Protein AF-A0A6C0BW36-F1 (afdb_monomer_lite)

Sequence (83 aa):
MTNTRKNRRALIGPLKSGELKKYGYSLKSTATSRHSALKKSVKAYGRGTLIKKLNALRVLHKNRHPVYSHNALNDLKYVQKHF

Foldseek 3Di:
DDPDPPPPPPPPPPQPPCLLVVLVADLPDDLVSNLNSVVVSCVVQNLVRLLVSLVVQLVVCVPPPVSSNVSSVVSSVVSVVPD

Structure (mmCIF, N/CA/C/O backbone):
data_AF-A0A6C0BW36-F1
#
_entry.id   AF-A0A6C0BW36-F1
#
loop_
_atom_site.group_PDB
_atom_site.id
_atom_site.type_symbol
_atom_site.label_atom_id
_atom_site.label_alt_id
_atom_site.label_comp_id
_atom_site.label_asym_id
_atom_site.label_entity_id
_atom_site.label_seq_id
_atom_site.pdbx_PDB_ins_code
_atom_site.Cartn_x
_atom_site.Cartn_y
_atom_site.Cartn_z
_atom_site.occupancy
_atom_site.B_iso_or_equiv
_atom_site.auth_seq_id
_atom_site.auth_comp_id
_atom_site.auth_asym_id
_atom_site.auth_atom_id
_atom_site.pdbx_PDB_model_num
ATOM 1 N N . MET A 1 1 ? 1.269 -48.519 -0.108 1.00 40.38 1 MET A N 1
ATOM 2 C CA . MET A 1 1 ? 1.087 -47.147 0.421 1.00 40.38 1 MET A CA 1
ATOM 3 C C . MET A 1 1 ? 2.085 -46.207 -0.256 1.00 40.38 1 MET A C 1
ATOM 5 O O . MET A 1 1 ? 3.212 -46.102 0.202 1.00 40.38 1 MET A O 1
ATOM 9 N N . THR A 1 2 ? 1.731 -45.555 -1.365 1.00 44.03 2 THR A N 1
ATOM 10 C CA . THR A 1 2 ? 2.630 -44.599 -2.043 1.00 44.03 2 THR A CA 1
ATOM 11 C C . THR A 1 2 ? 2.200 -43.170 -1.728 1.00 44.03 2 THR A C 1
ATOM 13 O O . THR A 1 2 ? 1.225 -42.659 -2.275 1.00 44.03 2 THR A O 1
ATOM 16 N N . ASN A 1 3 ? 2.924 -42.529 -0.810 1.00 57.38 3 ASN A N 1
ATOM 17 C CA . ASN A 1 3 ? 2.730 -41.132 -0.430 1.00 57.38 3 ASN A CA 1
ATOM 18 C C . ASN A 1 3 ? 3.295 -40.204 -1.518 1.00 57.38 3 ASN A C 1
ATOM 20 O O . ASN A 1 3 ? 4.426 -39.725 -1.433 1.00 57.38 3 ASN A O 1
ATOM 24 N N . THR A 1 4 ? 2.518 -39.949 -2.568 1.00 53.69 4 THR A N 1
ATOM 25 C CA . THR A 1 4 ? 2.824 -38.892 -3.538 1.00 53.69 4 THR A CA 1
ATOM 26 C C . THR A 1 4 ? 2.528 -37.531 -2.913 1.00 53.69 4 THR A C 1
ATOM 28 O O . THR A 1 4 ? 1.394 -37.047 -2.953 1.00 53.69 4 THR A O 1
ATOM 31 N N . ARG A 1 5 ? 3.553 -36.874 -2.355 1.00 58.06 5 ARG A N 1
ATOM 32 C CA . ARG A 1 5 ? 3.486 -35.447 -2.001 1.00 58.06 5 ARG A CA 1
ATOM 33 C C . ARG A 1 5 ? 3.291 -34.633 -3.283 1.00 58.06 5 ARG A C 1
ATOM 35 O O . ARG A 1 5 ? 4.245 -34.287 -3.973 1.00 58.06 5 ARG A O 1
ATOM 42 N N . LYS A 1 6 ? 2.031 -34.346 -3.616 1.00 51.91 6 LYS A N 1
ATOM 43 C CA . LYS A 1 6 ? 1.625 -33.497 -4.742 1.00 51.91 6 LYS A CA 1
ATOM 44 C C . LYS A 1 6 ? 2.193 -32.094 -4.526 1.00 51.91 6 LYS A C 1
ATOM 46 O O . LYS A 1 6 ? 1.605 -31.287 -3.810 1.00 51.91 6 LYS A O 1
ATOM 51 N N . ASN A 1 7 ? 3.341 -31.817 -5.137 1.00 57.34 7 ASN A N 1
ATOM 52 C CA . ASN A 1 7 ? 3.995 -30.513 -5.142 1.00 57.34 7 ASN A CA 1
ATOM 53 C C . ASN A 1 7 ? 3.155 -29.533 -5.980 1.00 57.34 7 ASN A C 1
ATOM 55 O O . ASN A 1 7 ? 3.439 -29.257 -7.145 1.00 57.34 7 ASN A O 1
ATOM 59 N N . ARG A 1 8 ? 2.036 -29.066 -5.413 1.00 59.62 8 ARG A N 1
ATOM 60 C CA . ARG A 1 8 ? 1.229 -28.000 -6.002 1.00 59.62 8 ARG A CA 1
ATOM 61 C C . ARG A 1 8 ? 2.059 -26.734 -5.868 1.00 59.62 8 ARG A C 1
ATOM 63 O O . ARG A 1 8 ? 2.060 -26.123 -4.802 1.00 59.62 8 ARG A O 1
ATOM 70 N N . ARG A 1 9 ? 2.760 -26.336 -6.936 1.00 59.66 9 ARG A N 1
ATOM 71 C CA . ARG A 1 9 ? 3.223 -24.951 -7.082 1.00 59.66 9 ARG A CA 1
ATOM 72 C C . ARG A 1 9 ? 2.018 -24.083 -6.742 1.00 59.66 9 ARG A C 1
ATOM 74 O O . ARG A 1 9 ? 1.026 -24.134 -7.465 1.00 59.66 9 ARG A O 1
ATOM 81 N N . ALA A 1 10 ? 2.057 -23.405 -5.596 1.00 57.53 10 ALA A N 1
ATOM 82 C CA . ALA A 1 10 ? 0.963 -22.562 -5.154 1.00 57.53 10 ALA A CA 1
ATOM 83 C C . ALA A 1 10 ? 0.836 -21.444 -6.186 1.00 57.53 10 ALA A C 1
ATOM 85 O O . ALA A 1 10 ? 1.589 -20.471 -6.168 1.00 57.53 10 ALA A O 1
ATOM 86 N N . LEU A 1 11 ? -0.058 -21.643 -7.152 1.00 56.66 11 LEU A N 1
ATOM 87 C CA . LEU A 1 11 ? -0.436 -20.606 -8.082 1.00 56.66 11 LEU A CA 1
ATOM 88 C C . LEU A 1 11 ? -1.053 -19.522 -7.210 1.00 56.66 11 LEU A C 1
ATOM 90 O O . LEU A 1 11 ? -2.073 -19.742 -6.555 1.00 56.66 11 LEU A O 1
ATOM 94 N N . ILE A 1 12 ? -0.391 -18.369 -7.143 1.00 57.84 12 ILE A N 1
ATOM 95 C CA . ILE A 1 12 ? -1.046 -17.164 -6.656 1.00 57.84 12 ILE A CA 1
ATOM 96 C C . ILE A 1 12 ? -2.215 -16.993 -7.623 1.00 57.84 12 ILE A C 1
ATOM 98 O O . ILE A 1 12 ? -1.991 -16.765 -8.813 1.00 57.84 12 ILE A O 1
ATOM 102 N N . GLY A 1 13 ? -3.442 -17.215 -7.139 1.00 62.47 13 GLY A N 1
ATOM 103 C CA . GLY A 1 13 ? -4.647 -16.993 -7.935 1.00 62.47 13 GLY A CA 1
ATOM 104 C C . GLY A 1 13 ? -4.609 -15.595 -8.562 1.00 62.47 13 GLY A C 1
ATOM 105 O O . GLY A 1 13 ? -3.864 -14.737 -8.075 1.00 62.47 13 GLY A O 1
ATOM 106 N N . PRO A 1 14 ? -5.368 -15.346 -9.642 1.00 60.06 14 PRO A N 1
ATOM 107 C CA . PRO A 1 14 ? -5.306 -14.079 -10.358 1.00 60.06 14 PRO A CA 1
ATOM 108 C C . PRO A 1 14 ? -5.397 -12.919 -9.367 1.00 60.06 14 PRO A C 1
ATOM 110 O O . PRO A 1 14 ? -6.338 -12.819 -8.576 1.00 60.06 14 PRO A O 1
ATOM 113 N N . LEU A 1 15 ? -4.360 -12.079 -9.359 1.00 57.12 15 LEU A N 1
ATOM 114 C CA . LEU A 1 15 ? -4.301 -10.937 -8.463 1.00 57.12 15 LEU A CA 1
ATOM 115 C C . LEU A 1 15 ? -5.476 -10.031 -8.803 1.00 57.12 15 LEU A C 1
ATOM 117 O O . LEU A 1 15 ? -5.526 -9.472 -9.902 1.00 57.12 15 LEU A O 1
ATOM 121 N N . LYS A 1 16 ? -6.422 -9.897 -7.865 1.00 64.12 16 LYS A N 1
ATOM 122 C CA . LYS A 1 16 ? -7.530 -8.952 -7.998 1.00 64.12 16 LYS A CA 1
ATOM 123 C C . LYS A 1 16 ? -6.938 -7.569 -8.246 1.00 64.12 16 LYS A C 1
ATOM 125 O O . LYS A 1 16 ? -6.308 -6.959 -7.381 1.00 64.12 16 LYS A O 1
ATOM 130 N N . SER A 1 17 ? -7.073 -7.120 -9.485 1.00 64.19 17 SER A N 1
ATOM 131 C CA . SER A 1 17 ? -6.444 -5.897 -9.956 1.00 64.19 17 SER A CA 1
ATOM 132 C C . SER A 1 17 ? -7.194 -4.687 -9.406 1.00 64.19 17 SER A C 1
ATOM 134 O O . SER A 1 17 ? -8.414 -4.690 -9.300 1.00 64.19 17 SER A O 1
ATOM 136 N N . GLY A 1 18 ? -6.460 -3.640 -9.027 1.00 72.69 18 GLY A N 1
ATOM 137 C CA . GLY A 1 18 ? -7.056 -2.353 -8.649 1.00 72.69 18 GLY A CA 1
ATOM 138 C C . GLY A 1 18 ? -7.589 -2.225 -7.214 1.00 72.69 18 GLY A C 1
ATOM 139 O O . GLY A 1 18 ? -8.010 -1.137 -6.830 1.00 72.69 18 GLY A O 1
ATOM 140 N N . GLU A 1 19 ? -7.499 -3.257 -6.372 1.00 78.50 19 GLU A N 1
ATOM 141 C CA . GLU A 1 19 ? -8.032 -3.207 -4.996 1.00 78.50 19 GLU A CA 1
ATOM 142 C C . GLU A 1 19 ? -7.394 -2.140 -4.094 1.00 78.50 19 GLU A C 1
ATOM 144 O O . GLU A 1 19 ? -8.041 -1.676 -3.154 1.00 78.50 19 GLU A O 1
ATOM 149 N N . LEU A 1 20 ? -6.140 -1.759 -4.357 1.00 88.50 20 LEU A N 1
ATOM 150 C CA . LEU A 1 20 ? -5.474 -0.638 -3.684 1.00 88.50 20 LEU A CA 1
ATOM 151 C C . LEU A 1 20 ? -5.622 0.680 -4.469 1.00 88.50 20 LEU A C 1
ATOM 153 O O . LEU A 1 20 ? -5.635 1.751 -3.863 1.00 88.50 20 LEU A O 1
ATOM 157 N N . LYS A 1 21 ? -5.816 0.619 -5.799 1.00 91.25 21 LYS A N 1
ATOM 158 C CA . LYS A 1 21 ? -6.030 1.814 -6.640 1.00 9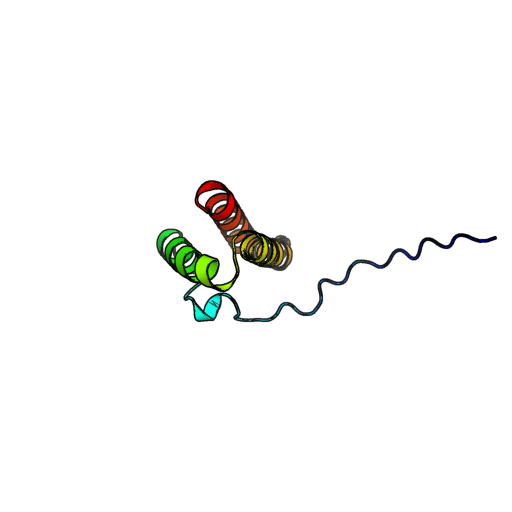1.25 21 LYS A CA 1
ATOM 159 C C . LYS A 1 21 ? -7.255 2.606 -6.198 1.00 91.25 21 LYS A C 1
ATOM 161 O O . LYS A 1 21 ? -7.188 3.828 -6.185 1.00 91.25 21 LYS A O 1
ATOM 166 N N . LYS A 1 22 ? -8.333 1.936 -5.769 1.00 91.75 22 LYS A N 1
ATOM 167 C CA . LYS A 1 22 ? -9.544 2.611 -5.262 1.00 91.75 22 LYS A CA 1
ATOM 168 C C . LYS A 1 22 ? -9.299 3.485 -4.020 1.00 91.75 22 LYS A C 1
ATOM 170 O O . LYS A 1 22 ? -10.111 4.345 -3.714 1.00 91.75 22 LYS A O 1
ATOM 175 N N . TYR A 1 23 ? -8.174 3.295 -3.325 1.00 94.00 23 TYR A N 1
ATOM 176 C CA . TYR A 1 23 ? -7.738 4.139 -2.204 1.00 94.00 23 TYR A CA 1
ATOM 177 C C . TYR A 1 23 ? -6.646 5.150 -2.590 1.00 94.00 23 TYR A C 1
ATOM 179 O O . TYR A 1 23 ? -6.089 5.813 -1.715 1.00 94.00 23 TYR A O 1
ATOM 187 N N . GLY A 1 24 ? -6.331 5.271 -3.882 1.00 94.00 24 GLY A N 1
ATOM 188 C CA . GLY A 1 24 ? -5.289 6.154 -4.412 1.00 94.00 24 GLY A CA 1
ATOM 189 C C . GLY A 1 24 ? -3.883 5.550 -4.410 1.00 94.00 24 GLY A C 1
ATOM 190 O O . GLY A 1 24 ? -2.914 6.261 -4.653 1.00 94.00 24 GLY A O 1
ATOM 191 N N . TYR A 1 25 ? -3.734 4.252 -4.130 1.00 96.69 25 TYR A N 1
ATOM 192 C CA . TYR A 1 25 ? -2.416 3.623 -4.107 1.00 96.69 25 TYR A CA 1
ATOM 193 C C . TYR A 1 25 ? -1.914 3.333 -5.524 1.00 96.69 25 TYR A C 1
ATOM 195 O O . TYR A 1 25 ? -2.577 2.657 -6.317 1.00 96.69 25 TYR A O 1
ATOM 203 N N . SER A 1 26 ? -0.694 3.775 -5.813 1.00 95.94 26 SER A N 1
ATOM 204 C CA . SER A 1 26 ? 0.028 3.449 -7.038 1.00 95.94 26 SER A CA 1
ATOM 205 C C . SER A 1 26 ? 1.518 3.331 -6.747 1.00 95.94 26 SER A C 1
ATOM 207 O O . SER A 1 26 ? 2.110 4.197 -6.109 1.00 95.94 26 SER A O 1
ATOM 209 N N . LEU A 1 27 ? 2.148 2.284 -7.281 1.00 95.81 27 LEU A N 1
ATOM 210 C CA . LEU A 1 27 ? 3.595 2.059 -7.161 1.00 95.81 27 LEU A CA 1
ATOM 211 C C . LEU A 1 27 ? 4.433 3.117 -7.893 1.00 95.81 27 LEU A C 1
ATOM 213 O O . LEU A 1 27 ? 5.631 3.221 -7.635 1.00 95.81 27 LEU A O 1
ATOM 217 N N . LYS A 1 28 ? 3.802 3.893 -8.783 1.00 95.81 28 LYS A N 1
ATOM 218 C CA . LYS A 1 28 ? 4.408 5.027 -9.492 1.00 95.81 28 LYS A CA 1
ATOM 219 C C . LYS A 1 28 ? 4.412 6.316 -8.665 1.00 95.81 28 LYS A C 1
ATOM 221 O O . LYS A 1 28 ? 5.140 7.240 -8.996 1.00 95.81 28 LYS A O 1
ATOM 226 N N . SER A 1 29 ? 3.581 6.398 -7.627 1.00 96.00 29 SER A N 1
ATOM 227 C CA . SER A 1 29 ? 3.448 7.602 -6.807 1.00 96.00 29 SER A CA 1
ATOM 228 C C . SER A 1 29 ? 4.582 7.730 -5.791 1.00 96.00 29 SER A C 1
ATOM 230 O O . SER A 1 29 ? 5.242 6.748 -5.434 1.00 96.00 29 SER A O 1
ATOM 232 N N . THR A 1 30 ? 4.769 8.948 -5.277 1.00 97.69 30 THR A N 1
ATOM 233 C CA . THR A 1 30 ? 5.728 9.250 -4.205 1.00 97.69 30 THR A CA 1
ATOM 234 C C . THR A 1 30 ? 5.417 8.463 -2.931 1.00 97.69 30 THR A C 1
ATOM 236 O O . THR A 1 30 ? 4.265 8.104 -2.679 1.00 97.69 30 THR A O 1
ATOM 239 N N . ALA A 1 31 ? 6.435 8.215 -2.100 1.00 97.50 31 ALA A N 1
ATOM 240 C CA . ALA A 1 31 ? 6.274 7.483 -0.840 1.00 97.50 31 ALA A CA 1
ATOM 241 C C . ALA A 1 31 ? 5.178 8.088 0.052 1.00 97.50 31 ALA A C 1
ATOM 243 O O . ALA A 1 31 ? 4.310 7.360 0.525 1.00 97.50 31 ALA A O 1
ATOM 244 N N . THR A 1 32 ? 5.141 9.417 0.184 1.00 97.69 32 THR A N 1
ATOM 245 C CA . THR A 1 32 ? 4.100 10.130 0.939 1.00 97.69 32 THR A CA 1
ATOM 246 C C . THR A 1 32 ? 2.696 9.793 0.435 1.00 97.69 32 THR A C 1
ATOM 248 O O . THR A 1 32 ? 1.849 9.372 1.221 1.00 97.69 32 THR A O 1
ATOM 251 N N . SER A 1 33 ? 2.460 9.881 -0.880 1.00 97.62 33 SER A N 1
ATOM 252 C CA . SER A 1 33 ? 1.154 9.548 -1.470 1.00 97.62 33 SER A CA 1
ATOM 253 C C . SER A 1 33 ? 0.776 8.083 -1.246 1.00 97.62 33 SER A C 1
ATOM 255 O O . SER A 1 33 ? -0.373 7.778 -0.913 1.00 97.62 33 SER A O 1
ATOM 257 N N . ARG A 1 34 ? 1.744 7.165 -1.376 1.00 98.06 34 ARG A N 1
ATOM 258 C CA . ARG A 1 34 ? 1.519 5.739 -1.107 1.00 98.06 34 ARG A CA 1
ATOM 259 C C . ARG A 1 34 ? 1.138 5.514 0.352 1.00 98.06 34 ARG A C 1
ATOM 261 O O . ARG A 1 34 ? 0.116 4.885 0.606 1.00 98.06 34 ARG A O 1
ATOM 268 N N . HIS A 1 35 ? 1.869 6.084 1.306 1.00 97.94 35 HIS A N 1
ATOM 269 C CA . HIS A 1 35 ? 1.575 5.957 2.736 1.00 97.94 35 HIS A CA 1
ATOM 270 C C . HIS A 1 35 ? 0.191 6.518 3.102 1.00 97.94 35 HIS A C 1
ATOM 272 O O . HIS A 1 35 ? -0.559 5.872 3.840 1.00 97.94 35 HIS A O 1
ATOM 278 N N . SER A 1 36 ? -0.209 7.657 2.528 1.00 97.50 36 SER A N 1
ATOM 279 C CA . SER A 1 36 ? -1.561 8.206 2.703 1.00 97.50 36 SER A CA 1
ATOM 280 C C . SER A 1 36 ? -2.645 7.255 2.185 1.00 97.50 36 SER A C 1
ATOM 282 O O . SER A 1 36 ? -3.660 7.051 2.857 1.00 97.50 36 SER A O 1
ATOM 284 N N . ALA A 1 37 ? -2.437 6.627 1.025 1.00 97.31 37 ALA A N 1
ATOM 285 C CA . ALA A 1 37 ? -3.352 5.618 0.492 1.00 97.31 37 ALA A CA 1
ATOM 286 C C . ALA A 1 37 ? -3.394 4.343 1.357 1.00 97.31 37 ALA A C 1
ATOM 288 O O . ALA A 1 37 ? -4.461 3.751 1.542 1.00 97.31 37 ALA A O 1
ATOM 289 N N . LEU A 1 38 ? -2.265 3.933 1.942 1.00 97.31 38 LEU A N 1
ATOM 290 C CA . LEU A 1 38 ? -2.193 2.785 2.855 1.00 97.31 38 LEU A CA 1
ATOM 291 C C . LEU A 1 38 ? -2.943 3.049 4.162 1.00 97.31 38 LEU A C 1
ATOM 293 O O . LEU A 1 38 ? -3.680 2.174 4.613 1.00 97.31 38 LEU A O 1
ATOM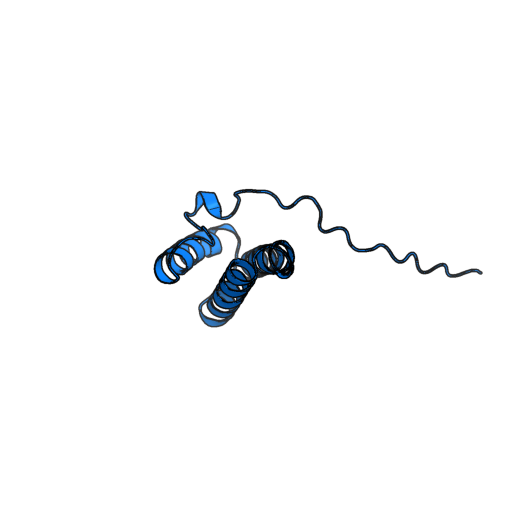 297 N N . LYS A 1 39 ? -2.869 4.270 4.707 1.00 96.88 39 LYS A N 1
ATOM 298 C CA . LYS A 1 39 ? -3.669 4.692 5.871 1.00 96.88 39 LYS A CA 1
ATOM 299 C C . LYS A 1 39 ? -5.179 4.618 5.605 1.00 96.88 39 LYS A C 1
ATOM 301 O O . LYS A 1 39 ? -5.952 4.337 6.516 1.00 96.88 39 LYS A O 1
ATOM 306 N N . LYS A 1 40 ? -5.620 4.848 4.363 1.00 96.00 40 LYS A N 1
ATOM 307 C CA . LYS A 1 40 ? -7.023 4.635 3.954 1.00 96.00 40 LYS A CA 1
ATOM 308 C C . LYS A 1 40 ? -7.335 3.144 3.798 1.00 96.00 40 LYS A C 1
ATOM 310 O O . LYS A 1 40 ? -8.343 2.664 4.304 1.00 96.00 40 LYS A O 1
ATOM 315 N N . SER A 1 41 ? -6.437 2.406 3.147 1.00 95.62 41 SER A N 1
ATOM 316 C CA . SER A 1 41 ? -6.603 0.979 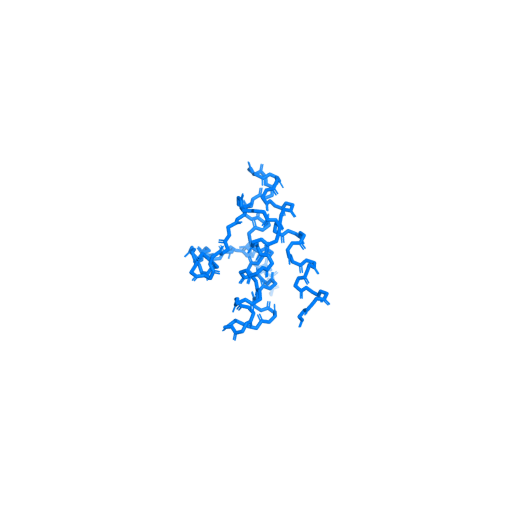2.844 1.00 95.62 41 SER A CA 1
ATOM 317 C C . SER A 1 41 ? -6.645 0.104 4.101 1.00 95.62 41 SER A C 1
ATOM 319 O O . SER A 1 41 ? -7.394 -0.871 4.141 1.00 95.62 41 SER A O 1
ATOM 321 N N . VAL A 1 42 ? -5.867 0.442 5.137 1.00 96.12 42 VAL A N 1
ATOM 322 C CA . VAL A 1 42 ? -5.803 -0.344 6.380 1.00 96.12 42 VAL A CA 1
ATOM 323 C C . VAL A 1 42 ? -7.133 -0.337 7.133 1.00 96.12 42 VAL A C 1
ATOM 325 O O . VAL A 1 42 ? -7.505 -1.366 7.686 1.00 96.12 42 VAL A O 1
ATOM 328 N N . LYS A 1 43 ? -7.897 0.764 7.066 1.00 94.44 43 LYS A N 1
ATOM 329 C CA . LYS A 1 43 ? -9.238 0.859 7.667 1.00 94.44 43 LYS A CA 1
ATOM 330 C C . LYS A 1 43 ? -10.239 -0.105 7.029 1.00 94.44 43 LYS A C 1
ATOM 332 O O . LYS A 1 43 ? -11.153 -0.558 7.699 1.00 94.44 43 LYS A O 1
ATOM 337 N N . ALA A 1 44 ? -10.069 -0.411 5.743 1.00 92.94 44 ALA A N 1
ATOM 338 C CA . ALA A 1 44 ? -10.995 -1.262 5.002 1.00 92.94 44 ALA A CA 1
ATOM 339 C C . ALA A 1 44 ? -10.607 -2.747 5.005 1.00 92.94 44 ALA A C 1
ATOM 341 O O . ALA A 1 44 ? -11.475 -3.610 4.944 1.00 92.94 44 ALA A O 1
ATOM 342 N N . TYR A 1 45 ? -9.308 -3.057 5.024 1.00 91.38 45 TYR A N 1
ATOM 343 C CA . TYR A 1 45 ? -8.814 -4.431 4.873 1.00 91.38 45 TYR A CA 1
ATOM 344 C C . TYR A 1 45 ? -8.194 -5.028 6.138 1.00 91.38 45 TYR A C 1
ATOM 346 O O . TYR A 1 45 ? -8.016 -6.247 6.212 1.00 91.38 45 TYR A O 1
ATOM 354 N N . GLY A 1 46 ? -7.798 -4.188 7.093 1.00 94.94 46 GLY A N 1
ATOM 355 C CA . GLY A 1 46 ? -6.926 -4.571 8.196 1.00 94.94 46 GLY A CA 1
ATOM 356 C C . GLY A 1 46 ? -5.460 -4.752 7.776 1.00 94.94 46 GLY A C 1
ATOM 357 O O . GLY A 1 46 ? -5.120 -4.976 6.606 1.00 94.94 46 GLY A O 1
ATOM 358 N N 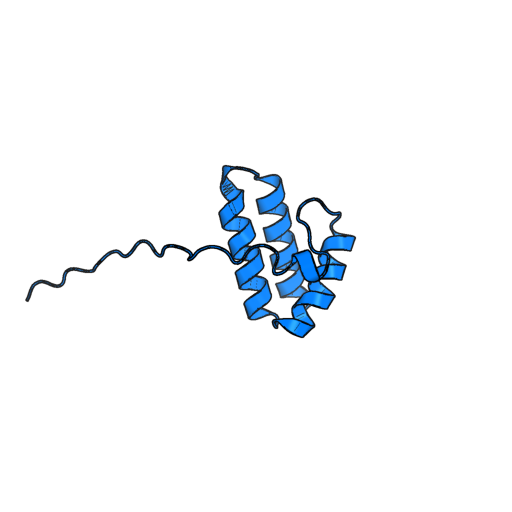. ARG A 1 47 ? -4.568 -4.675 8.768 1.00 96.31 47 ARG A N 1
ATOM 359 C CA . ARG A 1 47 ? -3.104 -4.739 8.610 1.00 96.31 47 ARG A CA 1
ATOM 360 C C . ARG A 1 47 ? -2.634 -6.010 7.894 1.00 96.31 47 ARG A C 1
ATOM 362 O O . ARG A 1 47 ? -1.896 -5.934 6.915 1.00 96.31 47 ARG A O 1
ATOM 369 N N . GLY A 1 48 ? -3.087 -7.183 8.345 1.00 95.12 48 GLY A N 1
ATOM 370 C CA . GLY A 1 48 ? -2.629 -8.473 7.813 1.00 95.12 48 GLY A CA 1
ATOM 371 C C . GLY A 1 48 ? -2.975 -8.677 6.335 1.00 95.12 48 GLY A C 1
ATOM 372 O O . GLY A 1 48 ? -2.139 -9.121 5.546 1.00 95.12 48 GLY A O 1
ATOM 373 N N . THR A 1 49 ? -4.187 -8.298 5.930 1.00 93.94 49 THR A N 1
ATOM 374 C CA . THR A 1 49 ? -4.614 -8.358 4.525 1.00 93.94 49 THR A CA 1
ATOM 375 C C . THR A 1 49 ? -3.816 -7.376 3.670 1.00 93.94 49 THR A C 1
ATOM 377 O O . THR A 1 49 ? -3.393 -7.730 2.568 1.00 93.94 49 THR A O 1
ATOM 380 N N . LEU A 1 50 ? -3.549 -6.168 4.176 1.00 95.19 50 LEU A N 1
ATOM 381 C CA . LEU A 1 50 ? -2.752 -5.167 3.468 1.00 95.19 50 LEU A CA 1
ATOM 382 C C . LEU A 1 50 ? -1.305 -5.638 3.240 1.00 95.19 50 LEU A C 1
ATOM 384 O O . LEU A 1 50 ? -0.803 -5.529 2.121 1.00 95.19 50 LEU A O 1
ATOM 388 N N . ILE A 1 51 ? -0.676 -6.261 4.244 1.00 96.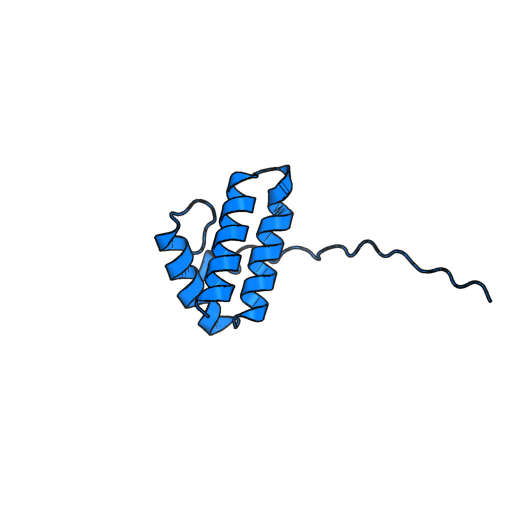19 51 ILE A N 1
ATOM 389 C CA . ILE A 1 51 ? 0.655 -6.882 4.121 1.00 96.19 51 ILE A CA 1
ATOM 390 C C . ILE A 1 51 ? 0.662 -7.957 3.028 1.00 96.19 51 ILE A C 1
ATOM 392 O O . ILE A 1 51 ? 1.548 -7.961 2.171 1.00 96.19 51 ILE A O 1
ATOM 396 N N . LYS A 1 52 ? -0.340 -8.849 3.006 1.00 94.62 52 LYS A N 1
ATOM 397 C CA . LYS A 1 52 ? -0.454 -9.895 1.973 1.00 94.62 52 LYS A CA 1
ATOM 398 C C . LYS A 1 52 ? -0.564 -9.289 0.571 1.00 94.62 52 LYS A C 1
ATOM 400 O O . LYS A 1 52 ? 0.129 -9.744 -0.337 1.00 94.62 52 LYS A O 1
ATOM 405 N N . LYS A 1 53 ? -1.376 -8.237 0.400 1.00 93.75 53 LYS A N 1
ATOM 406 C CA . LYS A 1 53 ? -1.529 -7.524 -0.882 1.00 93.75 53 LYS A CA 1
ATOM 407 C C . LYS A 1 53 ? -0.219 -6.866 -1.334 1.00 93.75 53 LYS A C 1
ATOM 409 O O . LYS A 1 53 ? 0.174 -7.035 -2.486 1.00 93.75 53 LYS A O 1
ATOM 414 N N . LEU A 1 54 ? 0.488 -6.177 -0.437 1.00 96.19 54 LEU A N 1
ATOM 415 C CA . LEU A 1 54 ? 1.781 -5.548 -0.743 1.00 96.19 54 LEU A CA 1
ATOM 416 C C . LEU A 1 54 ? 2.858 -6.582 -1.088 1.00 96.19 54 LEU A C 1
ATOM 418 O O . LEU A 1 54 ? 3.593 -6.412 -2.059 1.00 96.19 54 LEU A O 1
ATOM 422 N N . ASN A 1 55 ? 2.908 -7.704 -0.366 1.00 95.75 55 ASN A N 1
ATOM 423 C CA . ASN A 1 55 ? 3.819 -8.795 -0.702 1.00 95.75 55 ASN A CA 1
ATOM 424 C C . ASN A 1 55 ? 3.499 -9.402 -2.077 1.00 95.75 55 ASN A C 1
ATOM 426 O O . ASN A 1 55 ? 4.411 -9.753 -2.823 1.00 95.75 55 ASN A O 1
ATOM 430 N N . ALA A 1 56 ? 2.220 -9.495 -2.440 1.00 94.19 56 ALA A N 1
ATOM 431 C CA . ALA A 1 56 ? 1.826 -9.987 -3.750 1.00 94.19 56 ALA A CA 1
ATOM 432 C C . ALA A 1 56 ? 2.285 -9.049 -4.881 1.00 94.19 56 ALA A C 1
ATOM 434 O O . ALA A 1 56 ? 2.822 -9.521 -5.883 1.00 94.19 56 ALA A O 1
ATOM 435 N N . LEU A 1 57 ? 2.178 -7.728 -4.688 1.00 93.69 57 LEU A N 1
ATOM 436 C CA . LEU A 1 57 ? 2.743 -6.731 -5.608 1.00 93.69 57 LEU A CA 1
ATOM 437 C C . LEU A 1 57 ? 4.270 -6.838 -5.707 1.00 93.69 57 LEU A C 1
ATOM 439 O O . LEU A 1 57 ? 4.815 -6.821 -6.812 1.00 93.69 57 LEU A O 1
ATOM 443 N N . ARG A 1 58 ? 4.960 -7.017 -4.575 1.00 95.69 58 ARG A N 1
ATOM 444 C CA . ARG A 1 58 ? 6.411 -7.253 -4.542 1.00 95.69 58 ARG A CA 1
ATOM 445 C C . ARG A 1 58 ? 6.792 -8.458 -5.402 1.00 95.69 58 ARG A C 1
ATOM 447 O O . ARG A 1 58 ? 7.644 -8.348 -6.278 1.00 95.69 58 ARG A O 1
ATOM 454 N N . VAL A 1 59 ? 6.137 -9.600 -5.191 1.00 94.62 59 VAL A N 1
ATOM 455 C CA . VAL A 1 59 ? 6.412 -10.839 -5.937 1.00 94.62 59 VAL A CA 1
ATOM 456 C C . VAL A 1 59 ? 6.070 -10.696 -7.421 1.00 94.62 59 VAL A C 1
ATOM 458 O O . VAL A 1 59 ? 6.829 -11.183 -8.255 1.00 94.62 59 VAL A O 1
ATOM 461 N N . LEU A 1 60 ? 4.983 -10.000 -7.762 1.00 91.69 60 LEU A N 1
ATOM 462 C CA . LEU A 1 60 ? 4.587 -9.748 -9.151 1.00 91.69 60 LEU A CA 1
ATOM 463 C C . LEU A 1 60 ? 5.646 -8.945 -9.921 1.00 91.69 60 LEU A C 1
ATOM 465 O O . LEU A 1 60 ? 5.905 -9.217 -11.097 1.00 91.69 60 LEU A O 1
ATOM 469 N N . HIS A 1 61 ? 6.246 -7.952 -9.264 1.00 93.81 61 HIS A N 1
ATOM 470 C CA . HIS A 1 61 ? 7.180 -7.021 -9.892 1.00 93.81 61 HIS A CA 1
ATOM 471 C C . HIS A 1 61 ? 8.656 -7.397 -9.722 1.00 93.81 61 HIS A C 1
ATOM 473 O O . HIS A 1 61 ? 9.488 -6.796 -10.399 1.00 93.81 61 HIS A O 1
ATOM 479 N N . LYS A 1 62 ? 8.991 -8.408 -8.904 1.00 94.25 62 LYS A N 1
ATOM 480 C CA . LYS A 1 62 ? 10.377 -8.757 -8.530 1.00 94.25 62 LYS A CA 1
ATOM 481 C C . LYS A 1 62 ? 11.353 -8.890 -9.707 1.00 94.25 62 LYS A C 1
ATOM 483 O O . LYS A 1 62 ? 12.484 -8.447 -9.583 1.00 94.25 62 LYS A O 1
ATOM 488 N N . ASN A 1 63 ? 10.901 -9.450 -10.834 1.00 92.06 63 ASN A N 1
ATOM 489 C CA . ASN A 1 63 ? 11.749 -9.715 -12.004 1.00 92.06 63 ASN A CA 1
ATOM 490 C C . ASN A 1 63 ? 11.590 -8.674 -13.123 1.00 92.06 63 ASN A C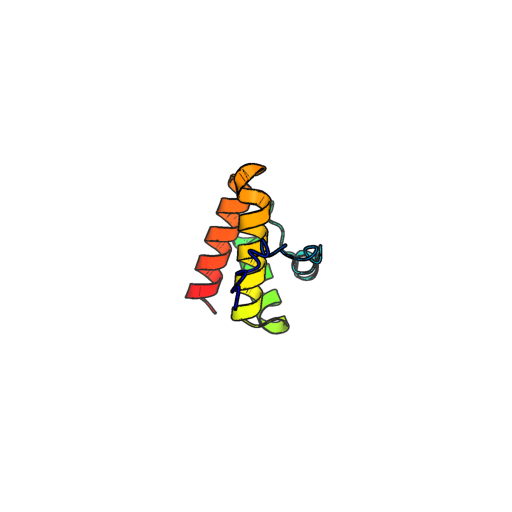 1
ATOM 492 O O . ASN A 1 63 ? 12.526 -8.438 -13.870 1.00 92.06 63 ASN A O 1
ATOM 496 N N . ARG A 1 64 ? 10.398 -8.078 -13.275 1.00 94.00 64 ARG A N 1
ATOM 497 C CA . ARG A 1 64 ? 10.079 -7.192 -14.415 1.00 94.00 64 ARG A CA 1
ATOM 498 C C . ARG A 1 64 ? 10.256 -5.710 -14.101 1.00 94.00 64 ARG A C 1
ATOM 500 O O . ARG A 1 64 ? 10.601 -4.933 -14.978 1.00 94.00 64 ARG A O 1
ATOM 507 N N . HIS A 1 65 ? 9.994 -5.312 -12.859 1.00 95.38 65 HIS A N 1
ATOM 508 C CA . HIS A 1 65 ? 10.055 -3.919 -12.419 1.00 95.38 65 HIS A CA 1
ATOM 509 C C . HIS A 1 65 ? 10.631 -3.862 -10.995 1.00 95.38 65 HIS A C 1
ATOM 511 O O . HIS A 1 65 ? 9.876 -3.698 -10.030 1.00 95.38 65 HIS A O 1
ATOM 517 N N . PRO A 1 66 ? 11.960 -4.005 -10.829 1.00 96.25 66 PRO A N 1
ATOM 518 C CA . PRO A 1 66 ? 12.590 -4.095 -9.510 1.00 96.25 66 PRO A CA 1
ATOM 519 C C . PRO A 1 66 ? 12.321 -2.864 -8.634 1.00 96.25 66 PRO A C 1
ATOM 521 O O . PRO A 1 66 ? 12.109 -3.010 -7.433 1.00 96.25 66 PRO A O 1
ATOM 524 N N . VAL A 1 67 ? 12.198 -1.672 -9.230 1.00 97.44 67 VAL A N 1
ATOM 525 C CA . VAL A 1 67 ? 11.801 -0.438 -8.524 1.00 97.44 67 VAL A CA 1
ATOM 526 C C . VAL A 1 67 ? 10.422 -0.578 -7.868 1.00 97.44 67 VAL A C 1
ATOM 528 O O . VAL A 1 67 ? 10.235 -0.213 -6.712 1.00 97.44 67 VAL A O 1
ATOM 531 N N . TYR A 1 68 ? 9.447 -1.163 -8.566 1.00 96.94 68 TYR A N 1
ATOM 532 C CA . TYR A 1 68 ? 8.105 -1.383 -8.016 1.00 96.94 68 TYR A CA 1
ATOM 533 C C . TYR A 1 68 ? 8.099 -2.468 -6.941 1.00 96.94 68 TYR A C 1
ATOM 535 O O . TYR A 1 68 ? 7.394 -2.338 -5.943 1.00 96.94 68 TYR A O 1
ATOM 543 N N . SER A 1 69 ? 8.918 -3.508 -7.108 1.00 97.31 69 SER A N 1
ATOM 544 C CA . SER A 1 69 ? 9.144 -4.502 -6.057 1.00 97.31 69 SER A CA 1
ATOM 545 C C . SER A 1 69 ? 9.718 -3.855 -4.791 1.00 97.31 69 SER A C 1
ATOM 547 O O . SER A 1 69 ? 9.228 -4.106 -3.689 1.00 97.31 69 SER A O 1
ATOM 549 N N . HIS A 1 70 ? 10.702 -2.967 -4.949 1.00 98.19 70 HIS A N 1
ATOM 550 C CA . HIS A 1 70 ? 11.314 -2.230 -3.847 1.00 98.19 70 HIS A CA 1
ATOM 551 C C . HIS A 1 70 ? 10.315 -1.286 -3.159 1.00 98.19 70 HIS A C 1
ATOM 553 O O . HIS A 1 70 ? 10.199 -1.310 -1.935 1.00 98.19 70 HIS A O 1
ATOM 559 N N . ASN A 1 71 ? 9.516 -0.536 -3.927 1.00 98.31 71 ASN A N 1
ATOM 560 C CA . ASN A 1 71 ? 8.448 0.307 -3.380 1.00 98.31 71 ASN A CA 1
ATOM 561 C C . ASN A 1 71 ? 7.440 -0.518 -2.567 1.00 98.31 71 ASN A C 1
ATOM 563 O O . ASN A 1 71 ? 7.148 -0.166 -1.428 1.00 98.31 71 ASN A O 1
ATOM 567 N N . ALA A 1 72 ? 6.973 -1.651 -3.101 1.00 97.50 72 ALA A N 1
ATOM 568 C CA . ALA A 1 72 ? 6.048 -2.537 -2.394 1.00 97.50 72 ALA A CA 1
ATOM 569 C C . ALA A 1 72 ? 6.651 -3.114 -1.099 1.00 97.50 72 ALA A C 1
ATOM 571 O O . ALA A 1 72 ? 5.943 -3.265 -0.104 1.00 97.50 72 ALA A O 1
ATOM 572 N N . LEU A 1 73 ? 7.953 -3.424 -1.089 1.00 98.31 73 LEU A N 1
ATOM 573 C CA . LEU A 1 73 ? 8.665 -3.879 0.108 1.00 98.31 73 LEU A CA 1
ATOM 574 C C . LEU A 1 73 ? 8.767 -2.777 1.171 1.00 98.31 73 LEU A C 1
ATOM 576 O O . LEU A 1 73 ? 8.518 -3.046 2.346 1.00 98.31 73 LEU A O 1
ATOM 580 N N . ASN A 1 74 ? 9.119 -1.553 0.778 1.00 98.44 74 ASN A N 1
ATOM 581 C CA . ASN A 1 74 ? 9.209 -0.419 1.702 1.00 98.44 74 ASN A CA 1
ATOM 582 C C . ASN A 1 74 ? 7.843 -0.088 2.302 1.00 98.44 74 ASN A C 1
ATOM 584 O O . ASN A 1 74 ? 7.720 0.072 3.513 1.00 98.44 74 ASN A O 1
ATOM 588 N N . ASP A 1 75 ? 6.808 -0.087 1.468 1.00 98.25 75 ASP A N 1
ATOM 589 C CA . ASP A 1 75 ? 5.429 0.131 1.887 1.00 98.25 75 ASP A CA 1
ATOM 590 C C . ASP A 1 75 ? 4.945 -0.982 2.839 1.00 98.25 75 ASP A C 1
ATOM 592 O O . ASP A 1 75 ? 4.233 -0.712 3.805 1.00 98.25 75 ASP A O 1
ATOM 596 N N . LEU A 1 76 ? 5.357 -2.237 2.616 1.00 98.00 76 LEU A N 1
ATOM 597 C CA . LEU A 1 76 ? 5.065 -3.354 3.522 1.00 98.00 76 LEU A CA 1
ATOM 598 C C . LEU A 1 76 ? 5.708 -3.133 4.893 1.00 98.00 76 LEU A C 1
ATOM 600 O O . LEU A 1 76 ? 5.029 -3.284 5.908 1.00 98.00 76 LEU A O 1
ATOM 604 N N . LYS A 1 77 ? 6.990 -2.748 4.929 1.00 98.38 77 LYS A N 1
ATOM 605 C CA . LYS A 1 77 ? 7.705 -2.427 6.176 1.00 98.38 77 LYS A CA 1
ATOM 606 C C . LYS A 1 77 ? 7.064 -1.242 6.898 1.00 98.38 77 LYS A C 1
ATOM 608 O O . LYS A 1 77 ? 6.907 -1.279 8.116 1.00 98.38 77 LYS A O 1
ATOM 613 N N . TYR A 1 78 ? 6.641 -0.222 6.152 1.00 98.31 78 TYR A N 1
ATOM 614 C CA . TYR A 1 78 ? 5.888 0.908 6.690 1.00 98.31 78 TYR A CA 1
ATOM 615 C C . TYR A 1 78 ? 4.593 0.433 7.359 1.00 98.31 78 TYR A C 1
ATOM 617 O O . TYR A 1 78 ? 4.343 0.763 8.517 1.00 98.31 78 TYR A O 1
ATOM 625 N N . VAL A 1 79 ? 3.811 -0.416 6.684 1.00 97.69 79 VAL A N 1
ATOM 626 C CA . VAL A 1 79 ? 2.576 -0.969 7.257 1.00 97.69 79 VAL A CA 1
ATOM 627 C C . VAL A 1 79 ? 2.847 -1.817 8.497 1.00 97.69 79 VAL A C 1
ATOM 629 O O . VAL A 1 79 ? 2.082 -1.736 9.446 1.00 97.69 79 VAL A O 1
ATOM 632 N N . GLN A 1 80 ? 3.927 -2.600 8.522 1.00 97.06 80 GLN A N 1
ATOM 633 C CA . GLN A 1 80 ? 4.303 -3.390 9.698 1.00 97.06 80 GLN A CA 1
ATOM 634 C C . GLN A 1 80 ? 4.665 -2.529 10.910 1.00 97.06 80 GLN A C 1
ATOM 636 O O . GLN A 1 80 ? 4.410 -2.960 12.032 1.00 97.06 80 GLN A O 1
ATOM 641 N N . LYS A 1 81 ? 5.277 -1.361 10.690 1.00 97.69 81 LYS A N 1
ATOM 642 C CA . LYS A 1 81 ? 5.751 -0.471 11.755 1.00 97.69 81 LYS A CA 1
ATOM 643 C C . LYS A 1 81 ? 4.669 0.478 12.281 1.00 97.69 81 LYS A C 1
ATOM 645 O O . LYS A 1 81 ? 4.706 0.822 13.455 1.00 97.69 81 LYS A O 1
ATOM 650 N N . HIS A 1 82 ? 3.761 0.939 11.420 1.00 96.06 82 HIS A N 1
ATOM 651 C CA . HIS A 1 82 ? 2.848 2.048 11.732 1.00 96.06 82 HIS A CA 1
ATOM 652 C C . HIS A 1 82 ? 1.380 1.651 11.934 1.00 96.06 82 HIS A C 1
ATOM 654 O O . HIS A 1 82 ? 0.596 2.487 12.385 1.00 96.06 82 HIS A O 1
ATOM 660 N N . PHE A 1 83 ? 1.004 0.418 11.595 1.00 92.25 83 PHE A N 1
ATOM 661 C CA . PHE A 1 83 ? -0.335 -0.138 11.799 1.00 92.25 83 PHE A CA 1
ATOM 662 C C . PHE A 1 83 ? -0.229 -1.533 12.408 1.00 92.25 83 PHE A C 1
ATOM 664 O O . PHE A 1 83 ? -1.239 -2.003 12.968 1.00 92.25 83 PHE A O 1
#

InterPro domains:
  IPR043905 Protein of unknown function DUF5771 [PF19075] (18-83)

pLDDT: mean 87.21, std 16.2, range [40.38, 98.44]

Organism: NCBI:txid1070528

Secondary structure (DSSP, 8-state):
----------------TTTTGGGT--TTS-HHHHHHHHHHHHHHH-HHHHHHHHHHHHHHHTTT-HHHHHHHHHHHHHHHHH-

Radius of gyration: 15.14 Å; chains: 1; bounding box: 24×57×26 Å